Protein AF-A0A953BJL4-F1 (afdb_monomer_lite)

Structure (mmCIF, N/CA/C/O backbone):
data_AF-A0A953BJL4-F1
#
_entry.id   AF-A0A953BJL4-F1
#
loop_
_atom_site.group_PDB
_atom_site.id
_atom_site.type_symbol
_atom_site.label_atom_id
_atom_site.label_alt_id
_atom_site.label_comp_id
_atom_site.label_asym_id
_atom_site.label_entity_id
_atom_site.label_seq_id
_atom_site.pdbx_PDB_ins_code
_atom_site.Cartn_x
_atom_site.Cartn_y
_atom_site.Cartn_z
_atom_site.occupancy
_atom_site.B_iso_or_equiv
_atom_site.auth_seq_id
_atom_site.auth_comp_id
_atom_site.auth_asym_id
_atom_site.auth_atom_id
_atom_site.pdbx_PDB_model_num
ATOM 1 N N . MET A 1 1 ? 7.578 16.968 -4.159 1.00 52.56 1 MET A N 1
ATOM 2 C CA . MET A 1 1 ? 6.365 17.347 -3.401 1.00 52.56 1 MET A CA 1
ATOM 3 C C . MET A 1 1 ? 6.497 16.774 -1.995 1.00 52.56 1 MET A C 1
ATOM 5 O O . MET A 1 1 ? 6.771 15.588 -1.881 1.00 52.56 1 MET A O 1
ATOM 9 N N . LYS A 1 2 ? 6.418 17.589 -0.936 1.00 57.00 2 LYS A N 1
ATOM 10 C CA . LYS A 1 2 ? 6.524 17.103 0.452 1.00 57.00 2 LYS A CA 1
ATOM 11 C C . LYS A 1 2 ? 5.157 16.538 0.853 1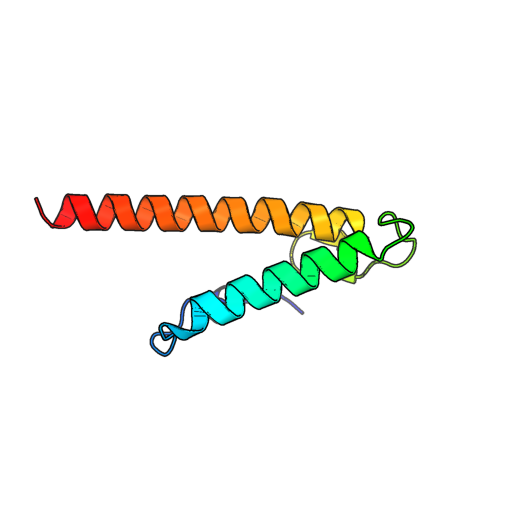.00 57.00 2 LYS A C 1
ATOM 13 O O . LYS A 1 2 ? 4.174 17.269 0.768 1.00 57.00 2 LYS A O 1
ATOM 18 N N . ALA A 1 3 ? 5.067 15.260 1.224 1.00 61.12 3 ALA A N 1
ATOM 19 C CA . ALA A 1 3 ? 3.801 14.695 1.697 1.00 61.12 3 ALA A CA 1
ATOM 20 C C . ALA A 1 3 ? 3.371 15.409 2.988 1.00 61.12 3 ALA A C 1
ATOM 22 O O . ALA A 1 3 ? 4.126 15.450 3.960 1.00 61.12 3 ALA A O 1
ATOM 23 N N . SER A 1 4 ? 2.173 15.997 2.980 1.00 73.56 4 SER A N 1
ATOM 24 C CA . SER A 1 4 ? 1.559 16.584 4.170 1.00 73.56 4 SER A CA 1
ATOM 25 C C . SER A 1 4 ? 0.806 15.497 4.927 1.00 73.56 4 SER A C 1
ATOM 27 O O . SER A 1 4 ? -0.120 14.897 4.386 1.00 73.56 4 SER A O 1
ATOM 29 N N . THR A 1 5 ? 1.159 15.263 6.190 1.00 66.31 5 THR A N 1
ATOM 30 C CA . THR A 1 5 ? 0.447 14.302 7.048 1.00 66.31 5 THR A CA 1
ATOM 31 C C . THR A 1 5 ? -0.990 14.737 7.353 1.00 66.31 5 THR A C 1
ATOM 33 O O . THR A 1 5 ? -1.817 13.900 7.707 1.00 66.31 5 THR A O 1
ATOM 36 N N . ALA A 1 6 ? -1.312 16.025 7.186 1.00 73.31 6 ALA A N 1
ATOM 37 C CA . ALA A 1 6 ? -2.675 16.539 7.303 1.00 73.31 6 ALA A CA 1
ATOM 38 C C . ALA A 1 6 ? -3.565 16.100 6.129 1.00 73.31 6 ALA A C 1
ATOM 40 O O . ALA A 1 6 ? -4.743 15.829 6.330 1.00 73.31 6 ALA A O 1
ATOM 41 N N . ALA A 1 7 ? -2.996 15.964 4.925 1.00 74.25 7 ALA A N 1
ATOM 42 C CA . ALA A 1 7 ? -3.736 15.573 3.722 1.00 74.25 7 ALA A CA 1
ATOM 43 C C . ALA A 1 7 ? -4.160 14.092 3.711 1.00 74.25 7 ALA A C 1
ATOM 45 O O . ALA A 1 7 ? -4.936 13.687 2.855 1.00 74.25 7 ALA A O 1
ATOM 46 N N . VAL A 1 8 ? -3.648 13.287 4.648 1.00 73.50 8 VAL A N 1
ATOM 47 C CA . VAL A 1 8 ? -3.908 11.839 4.745 1.00 73.50 8 VAL A CA 1
ATOM 48 C C . VAL A 1 8 ? -4.670 11.467 6.022 1.00 73.50 8 VAL A C 1
ATOM 50 O O . VAL A 1 8 ? -4.645 10.319 6.460 1.00 73.50 8 VAL A O 1
ATOM 53 N N . LYS A 1 9 ? -5.323 12.442 6.668 1.00 78.62 9 LYS A N 1
ATOM 54 C CA . LYS A 1 9 ? -6.181 12.183 7.829 1.00 78.62 9 LYS A CA 1
ATOM 55 C C . LYS A 1 9 ? -7.523 11.577 7.390 1.00 78.62 9 LYS A C 1
ATOM 57 O O . LYS A 1 9 ? -8.030 11.961 6.338 1.00 78.62 9 LYS A O 1
ATOM 62 N N . PRO A 1 10 ? -8.117 10.669 8.190 1.00 76.81 10 PRO A N 1
ATOM 63 C CA . PRO A 1 10 ? -9.448 10.140 7.907 1.00 76.81 10 PRO A CA 1
ATOM 64 C C . PRO A 1 10 ? -10.483 11.265 7.782 1.00 76.81 10 PRO A C 1
ATOM 66 O O . PRO A 1 10 ? -10.512 12.173 8.616 1.00 76.81 10 PRO A O 1
ATOM 69 N N . SER A 1 11 ? -11.332 11.197 6.754 1.00 84.75 11 SER A N 1
ATOM 70 C CA . SER A 1 11 ? -12.470 12.107 6.588 1.00 84.75 11 SER A CA 1
ATOM 71 C C . SER A 1 11 ? -13.699 11.564 7.318 1.00 84.75 11 SER A C 1
ATOM 73 O O . SER A 1 11 ? -13.920 10.355 7.366 1.00 84.75 11 SER A O 1
ATOM 75 N N . ARG A 1 12 ? -14.534 12.465 7.849 1.00 86.12 12 ARG A N 1
ATOM 76 C CA . ARG A 1 12 ? -15.851 12.112 8.412 1.00 86.12 12 ARG A CA 1
ATOM 77 C C . ARG A 1 12 ? -16.850 11.661 7.345 1.00 86.12 12 ARG A C 1
ATOM 79 O O . ARG A 1 12 ? -17.865 11.071 7.685 1.00 86.12 12 ARG A O 1
ATOM 86 N N . GLU A 1 13 ? -16.561 11.943 6.080 1.00 88.56 13 GLU A N 1
ATOM 87 C CA . GLU A 1 13 ? -17.401 11.591 4.932 1.00 88.56 13 GLU A CA 1
ATOM 88 C C . GLU A 1 13 ? -17.179 10.146 4.459 1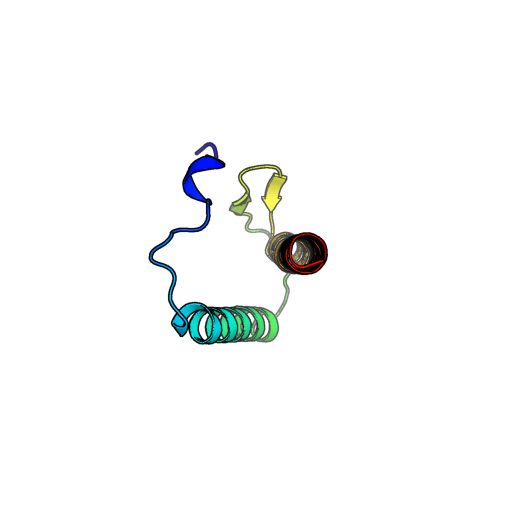.00 88.56 13 GLU A C 1
ATOM 90 O O . GLU A 1 13 ? -17.866 9.685 3.551 1.00 88.56 13 GLU A O 1
ATOM 95 N N . VAL A 1 14 ? -16.217 9.423 5.046 1.00 89.25 14 VAL A N 1
ATOM 96 C CA . VAL A 1 14 ? -15.954 8.022 4.701 1.00 89.25 14 VAL A CA 1
ATOM 97 C C . VAL A 1 14 ? -17.136 7.156 5.142 1.00 89.25 14 VAL A C 1
ATOM 99 O O . VAL A 1 14 ? -17.427 7.052 6.334 1.00 89.25 14 VAL A O 1
ATOM 102 N N . GLY A 1 15 ? -17.804 6.534 4.170 1.00 91.50 15 GLY A N 1
ATOM 103 C CA . GLY A 1 15 ? -18.929 5.628 4.377 1.00 91.50 15 GLY A CA 1
ATOM 104 C C . GLY A 1 15 ? -18.535 4.150 4.342 1.00 91.50 15 GLY A C 1
ATOM 105 O O . GLY A 1 15 ? -17.367 3.786 4.203 1.00 91.50 15 GLY A O 1
ATOM 106 N N . ALA A 1 16 ? -19.537 3.274 4.453 1.00 91.81 16 ALA A N 1
ATOM 107 C CA . ALA A 1 16 ? -19.348 1.821 4.420 1.00 91.81 16 ALA A CA 1
ATOM 108 C C . ALA A 1 16 ? -18.817 1.299 3.066 1.00 91.81 16 ALA A C 1
ATOM 110 O O . ALA A 1 16 ? -18.235 0.216 3.014 1.00 91.81 16 ALA A O 1
ATOM 111 N N . ASP A 1 17 ? -18.956 2.082 1.988 1.00 94.44 17 ASP A N 1
ATOM 112 C CA . ASP A 1 17 ? -18.398 1.790 0.660 1.00 94.44 17 ASP A CA 1
ATOM 113 C C . ASP A 1 17 ? -16.868 1.655 0.674 1.00 94.44 17 ASP A C 1
ATOM 115 O O . ASP A 1 17 ? -16.291 1.009 -0.203 1.00 94.44 17 ASP A O 1
ATOM 119 N N . VAL A 1 18 ? -16.204 2.224 1.688 1.00 92.69 18 VAL A N 1
ATOM 120 C CA . VAL A 1 18 ? -14.748 2.174 1.835 1.00 92.69 18 VAL A CA 1
ATOM 121 C C . VAL A 1 18 ? -14.209 0.747 1.872 1.00 92.69 18 VAL A C 1
ATOM 123 O O . VAL A 1 18 ? -13.124 0.509 1.354 1.00 92.69 18 VAL A O 1
ATOM 126 N N . VAL A 1 19 ? -14.968 -0.207 2.424 1.00 94.00 19 VAL A N 1
ATOM 127 C CA . VAL A 1 19 ? -14.547 -1.613 2.494 1.00 94.00 19 VAL A CA 1
ATOM 128 C C . VAL A 1 19 ? -14.488 -2.205 1.091 1.00 94.00 19 VAL A C 1
ATOM 130 O O . VAL A 1 19 ? -13.454 -2.721 0.692 1.00 94.00 19 VAL A O 1
ATOM 133 N N . GLN A 1 20 ? -15.549 -2.047 0.297 1.00 96.56 20 GLN A N 1
ATOM 134 C CA . GLN A 1 20 ? -15.573 -2.551 -1.077 1.00 96.56 20 GLN A CA 1
ATOM 135 C C . GLN A 1 20 ? -14.487 -1.901 -1.944 1.00 96.56 20 GLN A C 1
ATOM 137 O O . GLN A 1 20 ? -13.843 -2.570 -2.749 1.00 96.56 20 GLN A O 1
ATOM 142 N N . ARG A 1 21 ? -14.262 -0.594 -1.774 1.00 94.69 21 ARG A N 1
ATOM 143 C CA . ARG A 1 21 ? -13.205 0.134 -2.490 1.00 94.69 21 ARG A CA 1
ATOM 144 C C . ARG A 1 21 ? -11.809 -0.323 -2.078 1.00 94.69 21 ARG A C 1
ATOM 146 O O . ARG A 1 21 ? -10.925 -0.383 -2.927 1.00 94.69 21 ARG A O 1
ATOM 153 N N . TYR A 1 22 ? -11.616 -0.636 -0.799 1.00 93.44 22 TYR A N 1
ATOM 154 C CA . TYR A 1 22 ? -10.373 -1.201 -0.292 1.00 93.44 22 TYR A CA 1
ATOM 155 C C . TYR A 1 22 ? -10.106 -2.582 -0.903 1.00 93.44 22 TYR A C 1
ATOM 157 O O . TYR A 1 22 ? -9.044 -2.763 -1.493 1.00 93.44 22 TYR A O 1
ATOM 165 N N . GLU A 1 23 ? -11.077 -3.499 -0.867 1.00 96.44 23 GLU A N 1
ATOM 166 C CA . GLU A 1 23 ? -10.939 -4.830 -1.484 1.00 96.44 23 GLU A CA 1
ATOM 167 C C . GLU A 1 23 ? -10.609 -4.722 -2.982 1.00 96.44 23 GLU A C 1
ATOM 169 O O . GLU A 1 23 ? -9.627 -5.296 -3.445 1.00 96.44 23 GLU A O 1
ATOM 174 N N . GLY A 1 24 ? -11.327 -3.873 -3.729 1.00 97.69 24 GLY A N 1
ATOM 175 C CA . GLY A 1 24 ? -11.028 -3.653 -5.149 1.00 97.69 24 GLY A CA 1
ATOM 176 C C . GLY A 1 24 ? -9.626 -3.080 -5.400 1.00 97.69 24 GLY A C 1
ATOM 177 O O . GLY A 1 24 ? -9.000 -3.389 -6.413 1.00 97.69 24 GLY A O 1
ATOM 178 N N . SER A 1 25 ? -9.096 -2.275 -4.474 1.00 94.75 25 SER A N 1
ATOM 179 C CA . SER A 1 25 ? -7.714 -1.790 -4.565 1.00 94.75 25 SER A CA 1
ATOM 180 C C . SER A 1 25 ? -6.683 -2.896 -4.306 1.00 94.75 25 SER A C 1
ATOM 182 O O . SER A 1 25 ? -5.624 -2.901 -4.935 1.00 94.75 25 SER A O 1
ATOM 184 N N . CYS A 1 26 ? -6.990 -3.852 -3.422 1.00 95.19 26 CYS A N 1
ATOM 185 C CA . CYS A 1 26 ? -6.164 -5.036 -3.192 1.00 95.19 26 CYS A CA 1
ATOM 186 C C . CYS A 1 26 ? -6.130 -5.925 -4.439 1.00 95.19 26 CYS A C 1
ATOM 188 O O . CYS A 1 26 ? -5.037 -6.252 -4.903 1.00 95.19 26 CYS A O 1
ATOM 190 N N . ASP A 1 27 ? -7.290 -6.203 -5.039 1.00 97.31 27 ASP A N 1
ATOM 191 C CA . ASP A 1 27 ? -7.398 -6.967 -6.288 1.00 97.31 27 ASP A CA 1
ATOM 192 C C . ASP A 1 27 ? -6.566 -6.336 -7.416 1.00 97.31 27 ASP A C 1
ATOM 194 O O . ASP A 1 27 ? -5.883 -7.025 -8.180 1.00 97.31 27 ASP A O 1
ATOM 198 N N . GLU A 1 28 ? -6.584 -5.003 -7.527 1.00 96.69 28 GLU A N 1
ATOM 199 C CA . GLU A 1 28 ? -5.787 -4.290 -8.523 1.00 96.69 28 GLU A CA 1
ATOM 200 C C . GLU A 1 28 ? -4.281 -4.473 -8.294 1.00 96.69 28 GLU A C 1
ATOM 202 O O . GLU A 1 28 ? -3.550 -4.764 -9.248 1.00 96.69 28 GLU A O 1
ATOM 207 N N . VAL A 1 29 ? -3.816 -4.345 -7.048 1.00 94.81 29 VAL A N 1
ATOM 208 C CA . VAL A 1 29 ? -2.406 -4.563 -6.694 1.00 94.81 29 VAL A CA 1
ATOM 209 C C . VAL A 1 29 ? -1.994 -6.005 -6.982 1.00 94.81 29 VAL A C 1
ATOM 211 O O . VAL A 1 29 ? -0.953 -6.220 -7.605 1.00 94.81 29 VAL A O 1
ATOM 214 N N . GLU A 1 30 ? -2.803 -6.985 -6.581 1.00 95.81 30 GLU A N 1
ATOM 215 C CA . GLU A 1 30 ? -2.534 -8.403 -6.830 1.00 95.81 30 GLU A CA 1
ATOM 216 C C . GLU A 1 30 ? -2.438 -8.700 -8.325 1.00 95.81 30 GLU A C 1
ATOM 218 O O . GLU A 1 30 ? -1.467 -9.312 -8.775 1.00 95.81 30 GLU A O 1
ATOM 223 N N . ARG A 1 31 ? -3.382 -8.187 -9.121 1.00 97.62 31 ARG A N 1
ATOM 224 C CA . ARG A 1 31 ? -3.375 -8.331 -10.580 1.00 97.62 31 ARG A CA 1
ATOM 225 C C . ARG A 1 31 ? -2.118 -7.728 -11.210 1.00 97.62 31 ARG A C 1
ATOM 227 O O . ARG A 1 31 ? -1.513 -8.356 -12.079 1.00 97.62 31 ARG A O 1
ATOM 234 N N . VAL A 1 32 ? -1.721 -6.521 -10.800 1.00 95.31 32 VAL A N 1
ATOM 235 C CA . VAL A 1 32 ? -0.522 -5.846 -11.330 1.00 95.31 32 VAL A CA 1
ATOM 236 C C . VAL A 1 32 ? 0.743 -6.630 -10.986 1.00 95.31 32 VAL A C 1
ATOM 238 O O . VAL A 1 32 ? 1.603 -6.817 -11.846 1.00 95.31 32 VAL A O 1
ATOM 241 N N . VAL A 1 33 ? 0.849 -7.120 -9.751 1.00 95.56 33 VAL A N 1
ATOM 242 C CA . VAL A 1 33 ? 2.003 -7.899 -9.289 1.00 95.56 33 VAL A CA 1
ATOM 243 C C . VAL A 1 33 ? 2.076 -9.250 -9.999 1.00 95.56 33 VAL A C 1
ATOM 245 O O . VAL A 1 33 ? 3.145 -9.617 -10.483 1.00 95.56 33 VAL A O 1
ATOM 248 N N . ALA A 1 34 ? 0.953 -9.960 -10.124 1.00 96.12 34 ALA A N 1
ATOM 249 C CA . ALA A 1 34 ? 0.882 -11.252 -10.806 1.00 96.12 34 ALA A CA 1
ATOM 250 C C . ALA A 1 34 ? 1.197 -11.149 -12.308 1.00 96.12 34 ALA A C 1
ATOM 252 O O . ALA A 1 34 ? 1.764 -12.073 -12.887 1.00 96.12 34 ALA A O 1
ATOM 253 N N . GLY A 1 35 ? 0.856 -10.023 -12.941 1.00 96.19 35 GLY A N 1
ATOM 254 C CA . GLY A 1 35 ? 1.166 -9.760 -14.348 1.00 96.19 35 GLY A CA 1
ATOM 255 C C . GLY A 1 35 ? 2.615 -9.334 -14.616 1.00 96.19 35 GLY A C 1
ATOM 256 O O . GLY A 1 35 ? 3.030 -9.275 -15.775 1.00 96.19 35 GLY A O 1
ATOM 257 N N . ALA A 1 36 ? 3.401 -9.017 -13.584 1.00 94.62 36 ALA A N 1
ATOM 258 C CA . ALA A 1 36 ? 4.757 -8.513 -13.754 1.00 94.62 36 ALA A CA 1
ATOM 259 C C . ALA A 1 36 ? 5.777 -9.654 -13.898 1.00 94.62 36 ALA A C 1
ATOM 261 O O . ALA A 1 36 ? 6.020 -10.415 -12.967 1.00 94.62 36 ALA A O 1
ATOM 262 N N . ALA A 1 37 ? 6.480 -9.706 -15.035 1.00 94.00 37 ALA A N 1
ATOM 263 C CA . ALA A 1 37 ? 7.553 -10.683 -15.249 1.00 94.00 37 ALA A CA 1
ATOM 264 C C . ALA A 1 37 ? 8.720 -10.532 -14.249 1.00 94.00 37 ALA A C 1
ATOM 266 O O . ALA A 1 37 ? 9.379 -11.509 -13.894 1.00 94.00 37 ALA A O 1
ATOM 267 N N . LYS A 1 38 ? 9.005 -9.298 -13.803 1.00 96.19 38 LYS A N 1
ATOM 268 C CA . LYS A 1 38 ? 10.038 -8.990 -12.804 1.00 96.19 38 LYS A CA 1
ATOM 269 C C . LYS A 1 38 ? 9.717 -7.683 -12.082 1.00 96.19 38 LYS A C 1
ATOM 271 O O . LYS A 1 38 ? 9.594 -6.643 -12.719 1.00 96.19 38 LYS A O 1
ATOM 276 N N . LEU A 1 39 ? 9.677 -7.720 -10.750 1.00 96.00 39 LEU A N 1
ATOM 277 C CA . LEU A 1 39 ? 9.427 -6.529 -9.924 1.00 96.00 39 LEU A CA 1
ATOM 278 C C . LEU A 1 39 ? 10.673 -5.658 -9.698 1.00 96.00 39 LEU A C 1
ATOM 280 O O . LEU A 1 39 ? 10.562 -4.468 -9.441 1.00 96.00 39 LEU A O 1
ATOM 284 N N . ARG A 1 40 ? 11.882 -6.215 -9.815 1.00 96.94 40 ARG A N 1
ATOM 285 C CA . ARG A 1 40 ? 13.120 -5.417 -9.759 1.00 96.94 40 ARG A CA 1
ATOM 286 C C . ARG A 1 40 ? 13.335 -4.685 -11.084 1.00 96.94 40 ARG A C 1
ATOM 288 O O . ARG A 1 40 ? 14.032 -5.194 -11.968 1.00 96.94 40 ARG A O 1
ATOM 295 N N . THR A 1 41 ? 12.680 -3.538 -11.223 1.00 96.31 41 THR A N 1
ATOM 296 C CA . THR A 1 41 ? 12.692 -2.675 -12.409 1.00 96.31 41 THR A CA 1
ATOM 297 C C . THR A 1 41 ? 13.863 -1.694 -12.386 1.00 96.31 41 THR A C 1
ATOM 299 O O . THR A 1 41 ? 14.301 -1.252 -11.330 1.00 96.31 41 THR A O 1
ATOM 302 N N . ALA A 1 42 ? 14.356 -1.300 -13.565 1.00 96.31 42 ALA A N 1
ATOM 303 C CA . ALA A 1 42 ? 15.327 -0.204 -13.670 1.00 96.31 42 ALA A CA 1
ATOM 304 C C . ALA A 1 42 ? 14.671 1.171 -13.438 1.00 96.31 42 ALA A C 1
ATOM 306 O O . ALA A 1 42 ? 15.296 2.084 -12.902 1.00 96.31 42 ALA A O 1
ATOM 307 N N . VAL A 1 43 ? 13.400 1.312 -13.833 1.00 96.06 43 VAL A N 1
ATOM 308 C CA . VAL A 1 43 ? 12.596 2.517 -13.592 1.00 96.06 43 VAL A CA 1
ATOM 309 C C . VAL A 1 43 ? 12.247 2.608 -12.108 1.00 96.06 43 VAL A C 1
ATOM 311 O O . VAL A 1 43 ? 11.874 1.602 -11.497 1.00 96.06 43 VAL A O 1
ATOM 314 N N . ARG A 1 44 ? 12.355 3.819 -11.551 1.00 97.12 44 ARG A N 1
ATOM 315 C CA . ARG A 1 44 ? 12.085 4.128 -10.143 1.00 97.12 44 ARG A CA 1
ATOM 316 C C . ARG A 1 44 ? 11.174 5.349 -10.035 1.00 97.12 44 ARG A C 1
ATOM 318 O O . ARG A 1 44 ? 11.312 6.291 -10.812 1.00 97.12 44 ARG A O 1
ATOM 325 N N . PHE A 1 45 ? 10.295 5.355 -9.037 1.00 92.81 45 PHE A N 1
ATOM 326 C CA . PHE A 1 45 ? 9.378 6.464 -8.750 1.00 92.81 45 PHE A CA 1
ATOM 327 C C . PHE A 1 45 ? 9.600 7.005 -7.341 1.00 92.81 45 PHE A C 1
ATOM 329 O O . PHE A 1 45 ? 9.856 6.241 -6.413 1.00 92.81 45 PHE A O 1
ATOM 336 N N . ALA A 1 46 ? 9.513 8.326 -7.177 1.00 93.12 46 ALA A N 1
ATOM 337 C CA . ALA A 1 46 ? 9.795 8.990 -5.909 1.00 93.12 46 ALA A CA 1
ATOM 338 C C . ALA A 1 46 ? 8.745 8.663 -4.835 1.00 93.12 46 ALA A C 1
ATOM 340 O O . ALA A 1 46 ? 7.571 8.997 -4.984 1.00 93.12 46 ALA A O 1
ATOM 341 N N . HIS A 1 47 ? 9.191 8.087 -3.718 1.00 87.94 47 HIS A N 1
ATOM 342 C CA . HIS A 1 47 ? 8.415 7.976 -2.491 1.00 87.94 47 HIS A CA 1
ATOM 343 C C . HIS A 1 47 ? 8.674 9.193 -1.579 1.00 87.94 47 HIS A C 1
ATOM 345 O O . HIS A 1 47 ? 9.834 9.592 -1.419 1.00 87.94 47 HIS A O 1
ATOM 351 N N . PRO A 1 48 ? 7.647 9.763 -0.916 1.00 82.44 48 PRO A N 1
ATOM 352 C CA . PRO A 1 48 ? 7.787 10.991 -0.127 1.00 82.44 48 PRO A CA 1
ATOM 353 C C . PRO A 1 48 ? 8.815 10.960 1.012 1.00 82.44 48 PRO A C 1
ATOM 355 O O . PRO A 1 48 ? 9.303 12.019 1.404 1.00 82.44 48 PRO A O 1
ATOM 358 N N . TRP A 1 49 ? 9.128 9.775 1.545 1.00 84.12 49 TRP A N 1
ATOM 359 C CA . TRP A 1 49 ? 10.056 9.608 2.676 1.00 84.12 49 TRP A CA 1
ATOM 360 C C . TRP A 1 49 ? 11.295 8.765 2.372 1.00 84.12 49 TRP A C 1
ATOM 362 O O . TRP A 1 49 ? 12.309 8.936 3.035 1.00 84.12 49 TRP A O 1
ATOM 372 N N . PHE A 1 50 ? 11.232 7.872 1.381 1.00 88.38 50 PHE A N 1
ATOM 373 C CA . PHE A 1 50 ? 12.290 6.879 1.131 1.00 88.38 50 PHE A CA 1
ATOM 374 C C . PHE A 1 50 ? 13.076 7.160 -0.155 1.00 88.38 50 PHE A C 1
ATOM 376 O O . PHE A 1 50 ? 14.014 6.438 -0.474 1.00 88.38 50 PHE A O 1
ATOM 383 N N . GLY A 1 51 ? 12.721 8.223 -0.885 1.00 90.56 51 GLY A N 1
ATOM 384 C CA . GLY A 1 51 ? 13.327 8.524 -2.176 1.00 90.56 51 GLY A CA 1
ATOM 385 C C . GLY A 1 51 ? 12.808 7.605 -3.288 1.00 90.56 51 GLY A C 1
ATOM 386 O O . GLY A 1 51 ? 11.733 7.021 -3.151 1.00 90.56 51 GLY A O 1
ATOM 387 N N . PRO A 1 52 ? 13.502 7.524 -4.433 1.00 96.38 52 PRO A N 1
ATOM 388 C CA . PRO A 1 52 ? 13.060 6.718 -5.568 1.00 96.38 52 PRO A CA 1
ATOM 389 C C . PRO A 1 52 ? 13.07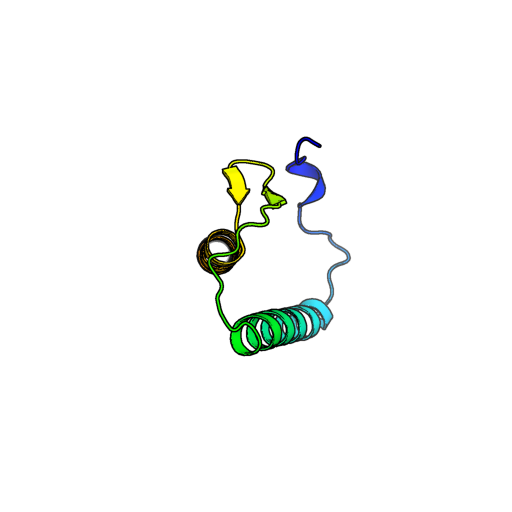2 5.224 -5.243 1.00 96.38 52 PRO A C 1
ATOM 391 O O . PRO A 1 52 ? 14.113 4.717 -4.834 1.00 96.38 52 PRO A O 1
ATOM 394 N N . LEU A 1 53 ? 11.964 4.529 -5.497 1.00 97.06 53 LEU A N 1
ATOM 395 C CA . LEU A 1 53 ? 11.798 3.086 -5.298 1.00 97.06 53 LEU A CA 1
ATOM 396 C C . LEU A 1 53 ? 11.469 2.387 -6.626 1.00 97.06 53 LEU A C 1
ATOM 398 O O . LEU A 1 53 ? 10.744 2.949 -7.456 1.00 97.06 53 LEU A O 1
ATOM 402 N N . ASP A 1 54 ? 11.999 1.182 -6.825 1.00 97.38 54 ASP A N 1
ATOM 403 C CA . ASP A 1 54 ? 11.598 0.261 -7.894 1.00 97.38 54 ASP A CA 1
ATOM 404 C C . ASP A 1 54 ? 10.289 -0.479 -7.549 1.00 97.38 54 ASP A C 1
ATOM 406 O O . ASP A 1 54 ? 9.740 -0.324 -6.454 1.00 97.38 54 ASP A O 1
ATOM 410 N N . ALA A 1 55 ? 9.739 -1.262 -8.485 1.00 96.75 55 ALA A N 1
ATOM 411 C CA . ALA A 1 55 ? 8.450 -1.919 -8.254 1.00 96.75 55 ALA A CA 1
ATOM 412 C C . ALA A 1 55 ? 8.482 -2.965 -7.117 1.00 96.75 55 ALA A C 1
ATOM 414 O O . ALA A 1 55 ? 7.467 -3.159 -6.448 1.00 96.75 55 ALA A O 1
ATOM 415 N N . ALA A 1 56 ? 9.624 -3.601 -6.836 1.00 97.12 56 ALA A N 1
ATOM 416 C CA . ALA A 1 56 ? 9.762 -4.545 -5.727 1.00 97.12 56 ALA A CA 1
ATOM 417 C C . ALA A 1 56 ? 9.770 -3.818 -4.378 1.00 97.12 56 ALA A C 1
ATOM 419 O O . ALA A 1 56 ? 9.123 -4.258 -3.428 1.00 97.12 56 ALA A O 1
ATOM 420 N N . GLU A 1 57 ? 10.468 -2.687 -4.302 1.00 97.25 57 GLU A N 1
ATOM 421 C CA . GLU A 1 57 ? 10.496 -1.831 -3.119 1.00 97.25 57 GLU A CA 1
ATOM 422 C C . GLU A 1 57 ? 9.114 -1.216 -2.844 1.00 97.25 57 GLU A C 1
ATOM 424 O O . GLU A 1 57 ? 8.659 -1.229 -1.700 1.00 97.25 57 GLU A O 1
ATOM 429 N N . TRP A 1 58 ? 8.395 -0.763 -3.879 1.00 96.19 58 TRP A N 1
ATOM 430 C CA . TRP A 1 58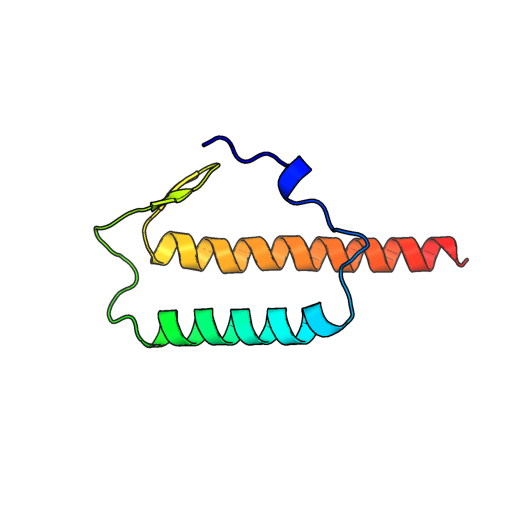 ? 6.999 -0.325 -3.751 1.00 96.19 58 TRP A CA 1
ATOM 431 C C . TRP A 1 58 ? 6.075 -1.447 -3.268 1.00 96.19 58 TRP A C 1
ATOM 433 O O . TRP A 1 58 ? 5.257 -1.222 -2.379 1.00 96.19 58 TRP A O 1
ATOM 443 N N . HIS A 1 59 ? 6.228 -2.665 -3.791 1.00 96.25 59 HIS A N 1
ATOM 444 C CA . HIS A 1 59 ? 5.429 -3.807 -3.352 1.00 96.25 59 HIS A CA 1
ATOM 445 C C . HIS A 1 59 ? 5.679 -4.158 -1.874 1.00 96.25 59 HIS A C 1
ATOM 447 O O . HIS A 1 59 ? 4.732 -4.343 -1.107 1.00 96.25 59 HIS A O 1
ATOM 453 N N . GLY A 1 60 ? 6.945 -4.166 -1.440 1.00 95.38 60 GLY A N 1
ATOM 454 C CA . GLY A 1 60 ? 7.298 -4.350 -0.029 1.00 95.38 60 GLY A CA 1
ATOM 455 C C . GLY A 1 60 ? 6.737 -3.241 0.870 1.00 95.38 60 GLY A C 1
ATOM 456 O O . GLY A 1 60 ? 6.214 -3.520 1.953 1.00 95.38 60 GLY A O 1
ATOM 457 N N . MET A 1 61 ? 6.781 -1.990 0.402 1.00 93.88 61 MET A N 1
ATOM 458 C CA . MET A 1 61 ? 6.184 -0.843 1.087 1.00 93.88 61 MET A CA 1
ATOM 459 C C . MET A 1 61 ? 4.677 -1.006 1.288 1.00 93.88 61 MET A C 1
ATOM 461 O O . MET A 1 61 ? 4.201 -0.712 2.382 1.00 93.88 61 MET A O 1
ATOM 465 N N . THR A 1 62 ? 3.934 -1.509 0.296 1.00 92.50 62 THR A N 1
ATOM 466 C CA . THR A 1 62 ? 2.493 -1.778 0.433 1.00 92.50 62 THR A CA 1
ATOM 467 C C . THR A 1 62 ? 2.216 -2.729 1.597 1.00 92.50 62 THR A C 1
ATOM 469 O O . THR A 1 62 ? 1.415 -2.404 2.472 1.00 92.50 62 THR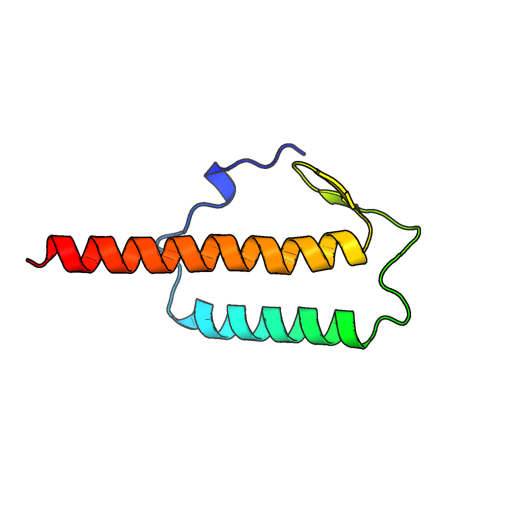 A O 1
ATOM 472 N N . GLY A 1 63 ? 2.925 -3.861 1.675 1.00 93.31 63 GLY A N 1
ATOM 473 C CA . GLY A 1 63 ? 2.747 -4.826 2.767 1.00 93.31 63 GLY A CA 1
ATOM 474 C C . GLY A 1 63 ? 3.063 -4.237 4.147 1.00 93.31 63 GLY A C 1
ATOM 475 O O . GLY A 1 63 ? 2.279 -4.380 5.089 1.00 93.31 63 GLY A O 1
ATOM 476 N N . MET A 1 64 ? 4.181 -3.514 4.267 1.00 94.94 64 MET A N 1
ATOM 477 C CA . MET A 1 64 ? 4.558 -2.838 5.514 1.00 94.94 64 MET A CA 1
ATOM 478 C C . MET A 1 64 ? 3.538 -1.762 5.924 1.00 94.94 64 MET A C 1
ATOM 480 O O . MET A 1 64 ? 3.158 -1.689 7.094 1.00 94.94 64 MET A O 1
ATOM 484 N N . HIS A 1 65 ? 3.054 -0.964 4.972 1.00 90.75 65 HIS A N 1
ATOM 485 C CA . HIS A 1 65 ? 2.069 0.089 5.213 1.00 90.75 65 HIS A CA 1
ATOM 486 C C . HIS A 1 65 ? 0.745 -0.495 5.728 1.00 90.75 65 HIS A C 1
ATOM 488 O O . HIS A 1 65 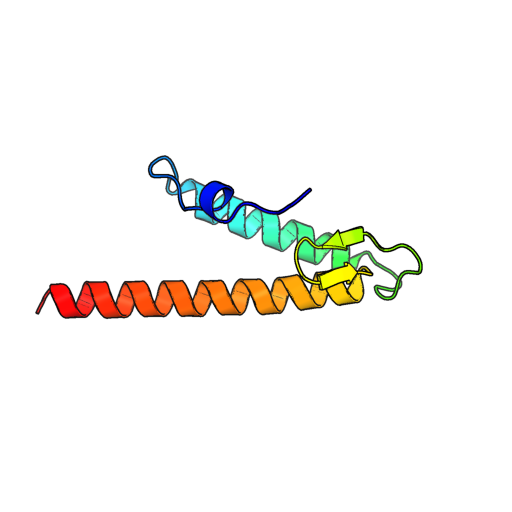? 0.221 -0.041 6.747 1.00 90.75 65 HIS A O 1
ATOM 494 N N . LEU A 1 66 ? 0.239 -1.558 5.099 1.00 93.25 66 LEU A N 1
ATOM 495 C CA . LEU A 1 66 ? -0.984 -2.228 5.548 1.00 93.25 66 LEU A CA 1
ATOM 496 C C . LEU A 1 66 ? -0.834 -2.824 6.956 1.00 93.25 66 LEU A C 1
ATOM 498 O O . LEU A 1 66 ? -1.752 -2.717 7.771 1.00 93.25 66 LEU A O 1
ATOM 502 N N . ALA A 1 67 ? 0.334 -3.376 7.295 1.00 95.75 67 ALA A N 1
ATOM 503 C CA . ALA A 1 67 ? 0.602 -3.868 8.647 1.00 95.75 67 ALA A CA 1
ATOM 504 C C . ALA A 1 67 ? 0.561 -2.748 9.706 1.00 95.75 67 ALA A C 1
ATOM 506 O O . ALA A 1 67 ? 0.060 -2.967 10.813 1.00 95.75 67 ALA A O 1
ATOM 507 N N . ILE A 1 68 ? 1.047 -1.544 9.377 1.00 93.75 68 ILE A N 1
ATOM 508 C CA . ILE A 1 68 ? 0.937 -0.365 10.252 1.00 93.75 68 ILE A CA 1
ATOM 509 C C . ILE A 1 68 ? -0.536 -0.013 10.476 1.00 93.75 68 ILE A C 1
ATOM 511 O O . ILE A 1 68 ? -0.959 0.123 11.626 1.00 93.75 68 ILE A O 1
ATOM 515 N N . HIS A 1 69 ? -1.329 0.078 9.407 1.00 92.12 69 HIS A N 1
ATOM 516 C CA . HIS A 1 69 ? -2.754 0.397 9.515 1.00 92.12 69 HIS A CA 1
ATOM 517 C C . HIS A 1 69 ? -3.544 -0.652 10.290 1.00 92.12 69 HIS A C 1
ATOM 519 O O . HIS A 1 69 ? -4.370 -0.297 11.130 1.00 92.12 69 HIS A O 1
ATOM 525 N N . ARG A 1 70 ? -3.244 -1.938 10.100 1.00 95.56 70 ARG A N 1
ATOM 526 C CA . ARG A 1 70 ? -3.854 -3.007 10.893 1.00 95.56 70 ARG A CA 1
ATOM 527 C C . ARG A 1 70 ? -3.613 -2.804 12.389 1.00 95.56 70 ARG A C 1
ATOM 529 O O . ARG A 1 70 ? -4.565 -2.824 13.164 1.00 95.56 70 ARG A O 1
ATOM 536 N N . LYS A 1 71 ? -2.364 -2.551 12.797 1.00 97.38 71 LYS A N 1
ATOM 537 C CA . LYS A 1 71 ? -2.027 -2.299 14.209 1.00 97.38 71 LYS A CA 1
ATOM 538 C C . LYS A 1 71 ? -2.735 -1.061 14.763 1.00 97.38 71 LYS A C 1
ATOM 540 O O . LYS A 1 71 ? -3.139 -1.068 15.923 1.00 97.38 71 LYS A O 1
ATOM 545 N N . GLN A 1 72 ? -2.897 -0.016 13.949 1.00 93.62 72 GLN A N 1
ATOM 546 C CA . GLN A 1 72 ? -3.655 1.178 14.332 1.00 93.62 72 GLN A CA 1
ATOM 547 C C . GLN A 1 72 ? -5.135 0.856 14.573 1.00 93.62 72 GLN A C 1
ATOM 549 O O . GLN A 1 72 ? -5.678 1.265 15.594 1.00 93.62 72 GLN A O 1
ATOM 554 N N . ILE A 1 73 ? -5.775 0.090 13.684 1.00 92.81 73 ILE A N 1
ATOM 555 C CA . ILE A 1 73 ? -7.174 -0.339 13.846 1.00 92.81 73 ILE A CA 1
ATOM 556 C C . ILE A 1 73 ? -7.333 -1.198 15.103 1.00 92.81 73 ILE A C 1
ATOM 558 O O . ILE A 1 73 ? -8.241 -0.970 15.899 1.00 92.81 73 ILE A O 1
ATOM 562 N N . GLU A 1 74 ? -6.432 -2.158 15.314 1.00 97.06 74 GLU A N 1
ATOM 563 C CA . GLU A 1 74 ? -6.432 -3.003 16.511 1.00 97.06 74 GLU A CA 1
ATOM 564 C C . GLU A 1 74 ? -6.316 -2.169 17.798 1.00 97.06 74 GLU A C 1
ATOM 566 O O . GLU A 1 74 ? -6.988 -2.474 18.783 1.00 97.06 74 GLU A O 1
ATOM 571 N N . GLU A 1 75 ? -5.505 -1.108 17.795 1.00 96.44 75 GLU A N 1
ATOM 572 C CA . GLU A 1 75 ? -5.376 -0.191 18.932 1.00 96.44 75 GLU A CA 1
ATOM 573 C C . GLU A 1 75 ? -6.634 0.651 19.159 1.00 96.44 75 GLU A C 1
ATOM 575 O O . GLU A 1 75 ? -7.109 0.730 20.290 1.00 96.44 75 GLU A O 1
ATOM 580 N N . ILE A 1 76 ? -7.227 1.208 18.100 1.00 92.31 76 ILE A N 1
ATOM 581 C CA . ILE A 1 76 ? -8.495 1.948 18.191 1.00 92.31 76 ILE A CA 1
ATOM 582 C C . ILE A 1 76 ? -9.580 1.058 18.814 1.00 92.31 76 ILE A C 1
ATOM 584 O O . ILE A 1 76 ? -10.259 1.463 19.755 1.00 92.31 76 ILE A O 1
ATOM 588 N N . LEU A 1 77 ? -9.701 -0.190 18.349 1.00 94.62 77 LEU A N 1
ATOM 589 C CA . LEU A 1 77 ? -10.668 -1.149 18.887 1.00 94.62 77 LEU A CA 1
ATOM 590 C C . LEU A 1 77 ? -10.403 -1.501 20.356 1.00 94.62 77 LEU A C 1
ATOM 592 O O . LEU A 1 77 ? -11.356 -1.742 21.100 1.00 94.62 77 LEU A O 1
ATOM 596 N N . ARG A 1 78 ? -9.135 -1.561 20.788 1.00 96.62 78 ARG A N 1
ATOM 597 C CA . ARG A 1 78 ? -8.786 -1.757 22.205 1.00 96.62 78 ARG A CA 1
ATOM 598 C C . ARG A 1 78 ? -9.247 -0.572 23.052 1.00 96.62 78 ARG A C 1
ATOM 600 O O . ARG A 1 78 ? -9.921 -0.798 24.054 1.00 96.62 78 ARG A O 1
ATOM 607 N N . GLN A 1 79 ? -8.945 0.653 22.626 1.00 95.38 79 GLN A N 1
ATOM 608 C CA . GLN A 1 79 ? -9.297 1.875 23.359 1.00 95.38 79 GLN A CA 1
ATOM 609 C C . GLN A 1 79 ? -10.817 2.070 23.462 1.00 95.38 79 GLN A C 1
ATOM 611 O O . GLN A 1 79 ? -11.342 2.288 24.553 1.00 95.38 79 GLN A O 1
ATOM 616 N N . MET A 1 80 ? -11.552 1.848 22.368 1.00 92.88 80 MET A N 1
ATOM 617 C CA . MET A 1 80 ? -13.019 1.929 22.369 1.00 92.88 80 MET A CA 1
ATOM 618 C C . MET A 1 80 ? -13.679 0.932 23.332 1.00 92.88 80 MET A C 1
ATOM 620 O O . MET A 1 80 ? -14.738 1.217 23.882 1.00 92.88 80 MET A O 1
ATOM 624 N N . LYS A 1 81 ? -13.081 -0.252 23.534 1.00 88.94 81 LYS A N 1
ATOM 625 C CA . LYS A 1 81 ? -13.583 -1.250 24.493 1.00 88.94 81 LYS A CA 1
ATOM 626 C C . LYS A 1 81 ? -13.272 -0.874 25.939 1.00 88.94 81 LYS A C 1
ATOM 628 O O . LYS A 1 81 ? -14.066 -1.198 26.816 1.00 88.94 81 LYS A O 1
ATOM 633 N N . SER A 1 82 ? -12.132 -0.231 26.203 1.00 80.88 82 SER A N 1
ATOM 634 C CA . SER A 1 82 ? -11.789 0.230 27.554 1.00 80.88 82 SER A CA 1
ATOM 635 C C . SER A 1 82 ? -12.629 1.417 28.015 1.00 80.88 82 SER A C 1
ATOM 637 O O . SER A 1 82 ? -12.916 1.501 29.198 1.00 80.88 82 SER A O 1
ATOM 639 N N . GLU A 1 83 ? -13.059 2.292 27.104 1.00 71.88 83 GLU A N 1
ATOM 640 C CA . GLU A 1 83 ? -13.912 3.453 27.419 1.00 71.88 83 GLU A CA 1
ATOM 641 C C . GLU A 1 83 ? -15.371 3.079 27.740 1.00 71.88 83 GLU A C 1
ATOM 643 O O . GLU A 1 83 ? -16.120 3.899 28.262 1.00 71.88 83 GLU A O 1
ATOM 648 N N . GLN A 1 84 ? -15.787 1.847 27.429 1.00 63.31 84 GLN A N 1
ATOM 649 C CA . GLN A 1 84 ? -17.130 1.324 27.716 1.00 63.31 84 GLN A CA 1
ATOM 650 C C . GLN A 1 84 ? -17.224 0.578 29.060 1.00 63.31 84 GLN A C 1
ATOM 652 O O . GLN A 1 84 ? -18.298 0.079 29.399 1.00 63.31 84 GLN A O 1
ATOM 657 N N . LYS A 1 85 ? -16.109 0.450 29.789 1.00 53.41 85 LYS A N 1
ATOM 658 C CA . LYS A 1 85 ? -16.025 -0.179 31.115 1.00 53.41 85 LYS A CA 1
ATOM 659 C C . LYS A 1 85 ? -16.026 0.872 32.214 1.00 53.41 85 LYS A C 1
ATOM 661 O O . LYS A 1 85 ? -16.642 0.576 33.259 1.00 53.41 85 LYS A O 1
#

pLDDT: mean 89.77, std 10.66, range [52.56, 97.69]

Radius of gyration: 16.45 Å; chains: 1; bounding box: 35×29×46 Å

Sequence (85 aa):
MKASTAAVKPSREVGADVVQRYEGSCDEVERVVAGAAKLRTAVRFAHPWFGPLDAAEWHGMTGMHLAIHRKQIEEILRQMKSEQK

Foldseek 3Di:
DADDPVVPDDDPPDDPCVVVVVVVVVVVLVVVVVPDPDQQDPDWDQDNPPGTDTRVRVNVVVVVVVVVVVVVVVVVVVVVVVVVD

Secondary structure (DSSP, 8-state):
-PPPGGGGSPPTT--THHHHHHHHHHHHHHHHHHT-S-S--S--EEETTTEEE-HHHHHHHHHHHHHHHHHHHHHHHHHHHHTT-